Protein AF-A0A0Q5YPI6-F1 (afdb_monomer_lite)

Secondary structure (DSSP, 8-state):
-PPPPHHHHHHHHHHHHHTTS--TT-EEEE-TTSEEEEE-SS-EEEEESTTHHHHHHHHHHTTTT-TTGGG---PPP-

Radius of gyration: 13.71 Å; chains: 1; bounding box: 24×36×42 Å

Foldseek 3Di:
DDDAPVVVLVVQLVLCVVVVHHSPQWGWHQDPVQWIWIDHPQDIDIGHVPPVSVVVSVCVVVCVRPNVVVPDPDPPDD

Structure (mmCIF, N/CA/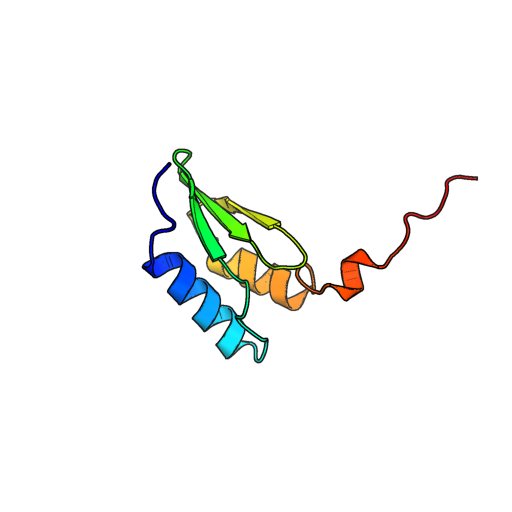C/O backbone):
data_AF-A0A0Q5YPI6-F1
#
_entry.id   AF-A0A0Q5YPI6-F1
#
loop_
_atom_site.group_PDB
_atom_site.id
_atom_site.type_symbol
_atom_site.label_atom_id
_atom_site.label_alt_id
_atom_site.label_comp_id
_atom_site.label_asym_id
_atom_site.label_entity_id
_atom_site.label_seq_id
_atom_site.pdbx_PDB_ins_code
_atom_site.Cartn_x
_atom_site.Cartn_y
_atom_site.Cartn_z
_atom_site.occupancy
_atom_site.B_iso_or_equiv
_atom_site.auth_seq_id
_atom_site.auth_comp_id
_atom_site.auth_asym_id
_atom_site.auth_atom_id
_atom_site.pdbx_PDB_model_num
ATOM 1 N N . MET A 1 1 ? 0.062 11.654 17.867 1.00 46.81 1 MET A N 1
ATOM 2 C CA . MET A 1 1 ? 0.164 10.935 16.578 1.00 46.81 1 MET A CA 1
ATOM 3 C C . MET A 1 1 ? 0.601 9.521 16.910 1.00 46.81 1 MET A C 1
ATOM 5 O O . MET A 1 1 ? 1.626 9.388 17.560 1.00 46.81 1 MET A O 1
ATOM 9 N N . ARG A 1 2 ? -0.205 8.495 16.611 1.00 47.38 2 ARG A N 1
ATOM 10 C CA . ARG A 1 2 ? 0.191 7.102 16.860 1.00 47.38 2 ARG A CA 1
ATOM 11 C C . ARG A 1 2 ? 1.234 6.748 15.802 1.00 47.38 2 ARG A C 1
ATOM 13 O O . ARG A 1 2 ? 0.986 6.990 14.622 1.00 47.38 2 ARG A O 1
ATOM 20 N N . GLU A 1 3 ? 2.404 6.289 16.230 1.00 55.00 3 GLU A N 1
ATOM 21 C CA . GLU A 1 3 ? 3.431 5.763 15.329 1.00 55.00 3 GLU A CA 1
ATOM 22 C C . GLU A 1 3 ? 2.792 4.731 14.384 1.00 55.00 3 GLU A C 1
ATOM 24 O O . GLU A 1 3 ? 1.841 4.058 14.804 1.00 55.00 3 GLU A O 1
ATOM 29 N N . PRO A 1 4 ? 3.234 4.629 13.113 1.00 52.09 4 PRO A N 1
ATOM 30 C CA . PRO A 1 4 ? 2.717 3.612 12.207 1.00 52.09 4 PRO A CA 1
ATOM 31 C C . PRO A 1 4 ? 2.847 2.273 12.920 1.00 52.09 4 PRO A C 1
ATOM 33 O O . PRO A 1 4 ? 3.956 1.872 13.273 1.00 52.09 4 PRO A O 1
ATOM 36 N N . ALA A 1 5 ? 1.716 1.625 13.201 1.00 57.84 5 ALA A N 1
ATOM 37 C CA . ALA A 1 5 ? 1.749 0.330 13.844 1.00 57.84 5 ALA A CA 1
ATOM 38 C C . ALA A 1 5 ? 2.643 -0.565 12.966 1.00 57.84 5 ALA A C 1
ATOM 40 O O . ALA A 1 5 ? 2.426 -0.654 11.750 1.00 57.84 5 ALA A O 1
ATOM 41 N N . PRO A 1 6 ? 3.721 -1.140 13.530 1.00 69.06 6 PRO A N 1
ATOM 42 C CA . PRO A 1 6 ? 4.764 -1.785 12.736 1.00 69.06 6 PRO A CA 1
ATOM 43 C C . PRO A 1 6 ? 4.208 -2.923 11.870 1.00 69.06 6 PRO A C 1
ATOM 45 O O . PRO A 1 6 ? 4.775 -3.234 10.825 1.00 69.06 6 PRO A O 1
ATOM 48 N N . GLN A 1 7 ? 3.054 -3.473 12.255 1.00 84.94 7 GLN A N 1
ATOM 49 C CA . GLN A 1 7 ? 2.361 -4.566 11.586 1.00 84.94 7 GLN A CA 1
ATOM 50 C C . GLN A 1 7 ? 1.807 -4.163 10.210 1.00 84.94 7 GLN A C 1
ATOM 52 O O . GLN A 1 7 ? 2.080 -4.854 9.232 1.00 84.94 7 GLN A O 1
ATOM 57 N N . GLU A 1 8 ? 1.099 -3.037 10.074 1.00 88.75 8 GLU A N 1
ATOM 58 C CA . GLU A 1 8 ? 0.533 -2.614 8.784 1.00 88.75 8 GLU A CA 1
ATOM 59 C C . GLU A 1 8 ? 1.619 -2.208 7.790 1.00 88.75 8 GLU A C 1
ATOM 61 O O . GLU A 1 8 ? 1.523 -2.523 6.604 1.00 88.75 8 GLU A O 1
ATOM 66 N N . THR A 1 9 ? 2.679 -1.543 8.264 1.00 91.19 9 THR A N 1
ATOM 67 C CA . THR A 1 9 ? 3.835 -1.234 7.410 1.00 91.19 9 THR A CA 1
ATOM 68 C C . THR A 1 9 ? 4.557 -2.513 6.983 1.00 91.19 9 THR A C 1
ATOM 70 O O . THR A 1 9 ? 4.950 -2.629 5.822 1.00 91.19 9 THR A O 1
ATOM 73 N N . GLN A 1 10 ? 4.709 -3.494 7.876 1.00 91.56 10 GLN A N 1
ATOM 74 C CA . GLN A 1 10 ? 5.309 -4.783 7.535 1.00 91.56 10 GLN A CA 1
ATOM 75 C C . GLN A 1 10 ? 4.459 -5.551 6.515 1.00 91.56 10 GLN A C 1
ATOM 77 O O . GLN A 1 10 ? 4.999 -6.007 5.508 1.00 91.56 10 GLN A O 1
ATOM 82 N N . LEU A 1 11 ? 3.140 -5.621 6.718 1.00 91.44 11 LEU A N 1
ATOM 83 C CA . LEU A 1 11 ? 2.201 -6.237 5.778 1.00 91.44 11 LEU A CA 1
ATOM 84 C C . LEU A 1 11 ? 2.257 -5.555 4.409 1.00 91.44 11 LEU A C 1
ATOM 86 O O . LEU A 1 11 ? 2.376 -6.229 3.390 1.00 91.44 11 LEU A O 1
ATOM 90 N N . LEU A 1 12 ? 2.228 -4.219 4.375 1.00 93.56 12 LEU A N 1
ATOM 91 C CA . LEU A 1 12 ? 2.361 -3.443 3.143 1.00 93.56 12 LEU A CA 1
ATOM 92 C C . LEU A 1 12 ? 3.640 -3.821 2.386 1.00 93.56 12 LEU A C 1
ATOM 94 O O . LEU A 1 12 ? 3.590 -4.107 1.192 1.00 93.56 12 LEU A O 1
ATOM 98 N N . ARG A 1 13 ? 4.783 -3.852 3.076 1.00 93.31 13 ARG A N 1
ATOM 99 C CA . ARG A 1 13 ? 6.075 -4.200 2.468 1.00 93.31 13 ARG A CA 1
ATOM 100 C C . ARG A 1 13 ? 6.106 -5.640 1.961 1.00 93.31 13 ARG A C 1
ATOM 102 O O . ARG A 1 13 ? 6.653 -5.885 0.890 1.00 93.31 13 ARG A O 1
ATOM 109 N N . GLN A 1 14 ? 5.494 -6.579 2.680 1.00 93.94 14 GLN A N 1
ATOM 110 C CA . GLN A 1 14 ? 5.352 -7.958 2.210 1.00 93.94 14 GLN A CA 1
ATOM 111 C C . GLN A 1 14 ? 4.490 -8.039 0.949 1.00 93.94 14 GLN A C 1
ATOM 113 O O . GLN A 1 14 ? 4.890 -8.697 -0.006 1.00 93.94 14 GLN A O 1
ATOM 118 N N . LEU A 1 15 ? 3.360 -7.327 0.904 1.00 93.25 15 LEU A N 1
ATOM 119 C CA . LEU A 1 15 ? 2.507 -7.271 -0.285 1.00 93.25 15 LEU A CA 1
ATOM 120 C C . LEU A 1 15 ? 3.270 -6.719 -1.491 1.00 93.25 15 LEU A C 1
ATOM 122 O O . LEU A 1 15 ? 3.209 -7.313 -2.560 1.00 93.25 15 LEU A O 1
ATOM 126 N N . VAL A 1 16 ? 4.023 -5.630 -1.322 1.00 93.00 16 VAL A N 1
ATOM 127 C CA . VAL A 1 16 ? 4.846 -5.053 -2.400 1.00 93.00 16 VAL A CA 1
ATOM 128 C C . VAL A 1 16 ? 5.908 -6.044 -2.886 1.00 93.00 16 VAL A C 1
ATOM 130 O O . VAL A 1 16 ? 6.047 -6.248 -4.092 1.00 93.00 16 VAL A O 1
ATOM 133 N N . SER A 1 17 ? 6.596 -6.708 -1.954 1.00 93.19 17 SER A N 1
ATOM 134 C CA . SER A 1 17 ? 7.635 -7.697 -2.260 1.00 93.19 17 SER A CA 1
ATOM 135 C C . SER A 1 17 ? 7.088 -8.909 -3.026 1.00 93.19 17 SER A C 1
ATOM 137 O O . SER A 1 17 ? 7.667 -9.321 -4.029 1.00 93.19 17 SER A O 1
ATOM 139 N N . VAL A 1 18 ? 5.918 -9.433 -2.635 1.00 93.88 18 VAL A N 1
ATOM 140 C CA . VAL A 1 18 ? 5.249 -10.551 -3.335 1.00 93.88 18 VAL A CA 1
ATOM 141 C C . VAL A 1 18 ? 4.855 -10.179 -4.768 1.00 93.88 18 VAL A C 1
ATOM 143 O O . VAL A 1 18 ? 4.821 -11.045 -5.637 1.00 93.88 18 VAL A O 1
ATOM 146 N N . GLN A 1 19 ? 4.606 -8.898 -5.045 1.00 89.06 19 GLN A N 1
ATOM 147 C CA . GLN A 1 19 ? 4.348 -8.401 -6.401 1.00 89.06 19 GLN A CA 1
ATOM 148 C C . GLN A 1 19 ? 5.631 -8.152 -7.217 1.00 89.06 19 GLN A C 1
ATOM 150 O O . GLN A 1 19 ? 5.555 -7.615 -8.321 1.00 89.06 19 GLN A O 1
ATOM 155 N N . GLY A 1 20 ? 6.810 -8.504 -6.689 1.00 89.00 20 GLY A N 1
ATOM 156 C CA . GLY A 1 20 ? 8.100 -8.326 -7.362 1.00 89.00 20 GLY A CA 1
ATOM 157 C C . GLY A 1 20 ? 8.564 -6.869 -7.453 1.00 89.00 20 GLY A C 1
ATOM 158 O O . GLY A 1 20 ? 9.391 -6.542 -8.302 1.00 89.00 20 GLY A O 1
ATOM 159 N N . ARG A 1 21 ? 8.019 -5.978 -6.616 1.00 87.56 21 ARG A N 1
ATOM 160 C CA . ARG A 1 21 ? 8.385 -4.555 -6.556 1.00 87.56 21 ARG A CA 1
ATOM 161 C C . ARG A 1 21 ? 9.253 -4.277 -5.330 1.00 87.56 21 ARG A C 1
ATOM 163 O O . ARG A 1 21 ? 9.199 -5.011 -4.345 1.00 87.56 21 ARG A O 1
ATOM 170 N N . ASP A 1 22 ? 10.028 -3.196 -5.378 1.00 88.56 22 ASP A N 1
ATOM 171 C CA . ASP A 1 22 ? 10.839 -2.771 -4.236 1.00 88.56 22 ASP A CA 1
ATOM 172 C C . ASP A 1 22 ? 9.942 -2.231 -3.101 1.00 88.56 22 ASP A C 1
ATOM 174 O O . ASP A 1 22 ? 9.188 -1.279 -3.320 1.00 88.56 22 ASP A O 1
ATOM 178 N N . PRO A 1 23 ? 9.991 -2.814 -1.888 1.00 90.38 23 PRO A N 1
ATOM 179 C CA . PRO A 1 23 ? 9.221 -2.333 -0.742 1.00 90.38 23 PRO A CA 1
ATOM 180 C C . PRO A 1 23 ? 9.853 -1.108 -0.059 1.00 90.38 23 PRO A C 1
ATOM 182 O O . PRO A 1 23 ? 9.294 -0.591 0.917 1.00 90.38 23 PRO A O 1
ATOM 185 N N . GLY A 1 24 ? 11.018 -0.648 -0.522 1.00 88.81 24 GLY A N 1
ATOM 186 C CA . GLY A 1 24 ? 11.717 0.513 0.005 1.00 88.81 24 GLY A CA 1
ATOM 187 C C . GLY A 1 24 ? 10.852 1.771 -0.046 1.00 88.81 24 GLY A C 1
ATOM 188 O O . GLY A 1 24 ? 10.200 2.090 -1.036 1.00 88.81 24 GLY A O 1
ATOM 189 N N . GLY A 1 25 ? 10.796 2.490 1.077 1.00 86.94 25 GLY A N 1
ATOM 190 C CA . GLY A 1 25 ? 10.024 3.731 1.188 1.00 86.94 25 GLY A CA 1
ATOM 191 C C . GLY A 1 25 ? 8.503 3.560 1.277 1.00 86.94 25 GLY A C 1
ATOM 192 O O . GLY A 1 25 ? 7.800 4.559 1.426 1.00 86.94 25 GLY A O 1
ATOM 193 N N . PHE A 1 26 ? 7.984 2.327 1.257 1.00 91.62 26 PHE A N 1
ATOM 194 C CA . PHE A 1 26 ? 6.582 2.066 1.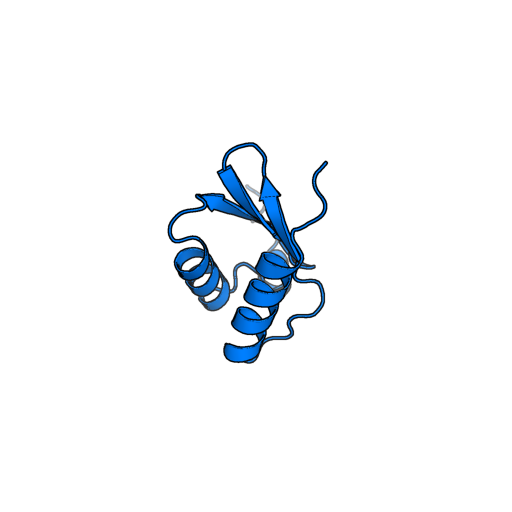569 1.00 91.62 26 PHE A CA 1
ATOM 195 C C . PHE A 1 26 ? 6.336 2.091 3.088 1.00 91.62 26 PHE A C 1
ATOM 197 O O . PHE A 1 26 ? 7.079 1.496 3.884 1.00 91.62 26 PHE A O 1
ATOM 204 N N . SER A 1 27 ? 5.273 2.791 3.485 1.00 93.31 27 SER A N 1
ATOM 205 C CA . SER A 1 27 ? 4.828 2.974 4.868 1.00 93.31 27 SER A CA 1
ATOM 206 C C . SER A 1 27 ? 3.302 2.990 4.941 1.00 93.31 27 SER A C 1
ATOM 208 O O . SER A 1 27 ? 2.650 3.614 4.105 1.00 93.31 27 SER A O 1
ATOM 210 N N . ALA A 1 28 ? 2.734 2.330 5.951 1.00 93.00 28 ALA A N 1
ATOM 211 C CA . ALA A 1 28 ? 1.308 2.385 6.253 1.00 93.00 28 ALA A CA 1
ATOM 212 C C . ALA A 1 28 ? 1.067 2.870 7.685 1.00 93.00 28 ALA A C 1
ATOM 214 O O . ALA A 1 28 ? 1.807 2.510 8.600 1.00 93.00 28 ALA A O 1
ATOM 215 N N . ALA A 1 29 ? 0.008 3.651 7.885 1.00 91.56 29 ALA A N 1
ATOM 216 C CA . ALA A 1 29 ? -0.432 4.075 9.210 1.00 91.56 29 ALA A CA 1
ATOM 217 C C . ALA A 1 29 ? -1.959 4.084 9.313 1.00 91.56 29 ALA A C 1
ATOM 219 O O . ALA A 1 29 ? -2.634 4.679 8.464 1.00 91.56 29 ALA A O 1
ATOM 220 N N . LEU A 1 30 ? -2.482 3.481 10.384 1.00 89.62 30 LEU A N 1
ATOM 221 C CA . LEU A 1 30 ? -3.878 3.600 10.784 1.00 89.62 30 LEU A CA 1
ATOM 222 C C . LEU A 1 30 ? -4.140 4.993 11.365 1.00 89.62 30 LEU A C 1
ATOM 224 O O . LEU A 1 30 ? -3.517 5.419 12.339 1.00 89.62 30 LEU A O 1
ATOM 228 N N . LEU A 1 31 ? -5.078 5.708 10.757 1.00 90.19 31 LEU A N 1
ATOM 229 C CA . LEU A 1 31 ? -5.507 7.026 11.193 1.00 90.19 31 LEU A CA 1
ATOM 230 C C . LEU A 1 31 ? -6.583 6.917 12.287 1.00 90.19 31 LEU A C 1
ATOM 232 O O . LEU A 1 31 ? -7.350 5.952 12.293 1.00 90.19 31 LEU A O 1
ATOM 236 N N . PRO A 1 32 ? -6.723 7.934 13.163 1.00 86.38 32 PRO A N 1
ATOM 237 C CA . PRO A 1 32 ? -7.773 7.969 14.189 1.00 86.38 32 PRO A CA 1
ATOM 238 C C . PRO A 1 32 ? -9.199 7.866 13.630 1.00 86.38 32 PRO A C 1
ATOM 240 O O . PRO A 1 32 ? -10.108 7.457 14.340 1.00 86.38 32 PRO A O 1
ATOM 243 N N . SER A 1 33 ? -9.389 8.214 12.355 1.00 86.38 33 SER A N 1
ATOM 244 C CA . SER A 1 33 ? -10.659 8.100 11.635 1.00 86.38 33 SER A CA 1
ATOM 245 C C . SER A 1 33 ? -11.042 6.665 11.247 1.00 86.38 33 SER A C 1
ATOM 247 O O . SER A 1 33 ? -12.098 6.470 10.654 1.00 86.38 33 SER A O 1
ATOM 249 N N . GLY A 1 34 ? -10.195 5.663 11.512 1.00 87.25 34 GLY A N 1
ATOM 250 C CA . GLY A 1 34 ? -10.433 4.279 11.081 1.00 87.25 34 GLY A CA 1
ATOM 251 C C . GLY A 1 34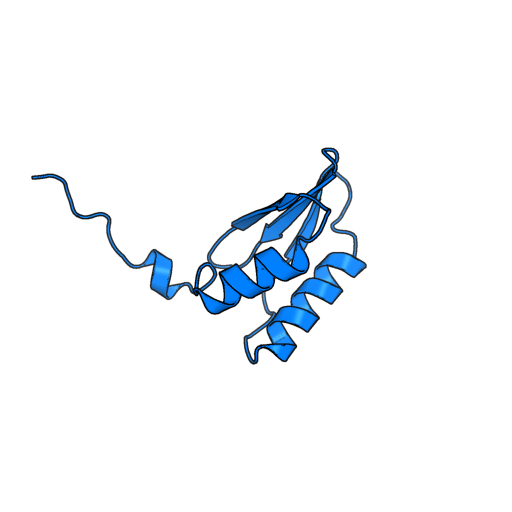 ? -10.110 4.032 9.603 1.00 87.25 34 GLY A C 1
ATOM 252 O O . GLY A 1 34 ? -10.665 3.132 8.981 1.00 87.25 34 GLY A O 1
ATOM 253 N N . SER A 1 35 ? -9.230 4.846 9.016 1.00 91.44 35 SER A N 1
ATOM 254 C CA . SER A 1 35 ? -8.719 4.678 7.648 1.00 91.44 35 SER A CA 1
ATOM 255 C C . SER A 1 35 ? -7.231 4.336 7.660 1.00 91.44 35 SER A C 1
ATOM 257 O O . SER A 1 35 ? -6.497 4.793 8.532 1.00 91.44 35 SER A O 1
ATOM 259 N N . ILE A 1 36 ? -6.763 3.578 6.673 1.00 94.12 36 ILE A N 1
ATOM 260 C CA . ILE A 1 36 ? -5.342 3.300 6.453 1.00 94.12 36 ILE A CA 1
ATOM 261 C C . ILE A 1 36 ? -4.793 4.328 5.465 1.00 94.12 36 ILE A C 1
ATOM 263 O O . ILE A 1 36 ? -5.295 4.475 4.352 1.00 94.12 36 ILE A O 1
ATOM 267 N N . SER A 1 37 ? -3.728 5.017 5.860 1.00 94.38 37 SER A N 1
ATOM 268 C CA . SER A 1 37 ? -2.897 5.797 4.945 1.00 94.38 37 SER A CA 1
ATOM 269 C C . SER A 1 37 ? -1.737 4.937 4.458 1.00 94.38 37 SER A C 1
ATOM 271 O O . SER A 1 37 ? -1.047 4.327 5.270 1.00 94.38 37 SER A O 1
ATOM 273 N N . VAL A 1 38 ? -1.521 4.891 3.146 1.00 94.19 38 VAL A N 1
ATOM 274 C CA . VAL A 1 38 ? -0.374 4.245 2.501 1.00 94.19 38 VAL A CA 1
ATOM 275 C C . VAL A 1 38 ? 0.458 5.324 1.829 1.00 94.19 38 VAL A C 1
ATOM 277 O O . VAL A 1 38 ? -0.060 6.127 1.053 1.00 94.19 38 VAL A O 1
ATOM 280 N N . ARG A 1 39 ? 1.756 5.334 2.109 1.00 92.62 39 ARG A N 1
ATOM 281 C CA . ARG A 1 39 ? 2.740 6.213 1.485 1.00 92.62 39 ARG A CA 1
ATOM 282 C C . ARG A 1 39 ? 3.801 5.386 0.785 1.00 92.62 39 ARG A C 1
ATOM 284 O O . ARG A 1 39 ? 4.222 4.350 1.290 1.00 92.62 39 ARG A O 1
ATOM 291 N N . SER A 1 40 ? 4.220 5.888 -0.360 1.00 90.62 40 SER A N 1
ATOM 292 C CA . SER A 1 40 ? 5.382 5.455 -1.127 1.00 90.62 40 SER A CA 1
ATOM 293 C C . SER A 1 40 ? 6.254 6.688 -1.407 1.00 90.62 40 SER A C 1
ATOM 295 O O . SER A 1 40 ? 5.791 7.811 -1.182 1.00 90.62 40 SER A O 1
ATOM 297 N N . PRO A 1 41 ? 7.474 6.524 -1.941 1.00 86.25 41 PRO A N 1
ATOM 298 C CA . PRO A 1 41 ? 8.298 7.660 -2.357 1.00 86.25 41 PRO A CA 1
ATOM 299 C C . PRO A 1 41 ? 7.647 8.546 -3.428 1.00 86.25 41 PRO A C 1
ATOM 301 O O . PRO A 1 41 ? 7.931 9.737 -3.490 1.00 86.25 41 PRO A O 1
ATOM 304 N N . ALA A 1 42 ? 6.789 7.968 -4.273 1.00 86.50 42 ALA A N 1
ATOM 305 C CA . ALA A 1 42 ? 6.157 8.662 -5.391 1.00 86.50 42 ALA A CA 1
ATOM 306 C C . ALA A 1 42 ? 4.795 9.264 -5.009 1.00 86.50 42 ALA A C 1
ATOM 308 O O . ALA A 1 42 ? 4.506 10.416 -5.311 1.00 86.50 42 ALA A O 1
ATOM 309 N N . ALA A 1 43 ? 3.948 8.487 -4.336 1.00 88.31 43 ALA A N 1
ATOM 310 C CA . ALA A 1 43 ? 2.553 8.840 -4.094 1.00 88.31 43 ALA A CA 1
ATOM 311 C C . ALA A 1 43 ? 2.050 8.403 -2.712 1.00 88.31 43 ALA A C 1
ATOM 313 O O . ALA A 1 43 ? 2.629 7.535 -2.049 1.00 88.31 43 ALA A O 1
ATOM 314 N N . ALA A 1 44 ? 0.911 8.968 -2.312 1.00 91.94 44 ALA A N 1
ATOM 315 C CA . ALA A 1 44 ? 0.160 8.576 -1.128 1.00 91.94 44 ALA A CA 1
ATOM 316 C C . ALA A 1 44 ? -1.298 8.251 -1.492 1.00 91.94 44 ALA A C 1
ATOM 318 O O . ALA A 1 44 ? -1.855 8.808 -2.440 1.00 91.94 44 ALA A O 1
ATOM 319 N N . ALA A 1 45 ? -1.912 7.345 -0.736 1.00 93.00 45 ALA A N 1
ATOM 320 C CA . ALA A 1 45 ? -3.312 6.964 -0.877 1.00 93.00 45 ALA A CA 1
ATOM 321 C C . ALA A 1 45 ? -3.942 6.694 0.493 1.00 93.00 45 ALA A C 1
ATOM 323 O O . ALA A 1 45 ? -3.265 6.272 1.432 1.00 93.00 45 ALA A O 1
ATOM 324 N N . PHE A 1 46 ? -5.252 6.905 0.590 1.00 94.31 46 PHE A N 1
ATOM 325 C CA . PHE A 1 46 ? -6.035 6.645 1.793 1.00 94.31 46 PHE A CA 1
ATOM 326 C C . PHE A 1 46 ? -7.135 5.640 1.470 1.00 94.31 46 PHE A C 1
ATOM 328 O O . PHE A 1 46 ? -7.814 5.757 0.450 1.00 94.31 46 PHE A O 1
ATOM 335 N N . TYR A 1 47 ? -7.311 4.660 2.347 1.00 93.69 47 TYR A N 1
ATOM 336 C CA . TYR A 1 47 ? -8.286 3.590 2.190 1.00 93.69 47 TYR A CA 1
ATOM 337 C C . TYR A 1 47 ? -9.117 3.441 3.468 1.00 93.69 47 TYR A C 1
ATOM 339 O O . TYR A 1 47 ? -8.581 3.630 4.562 1.00 93.69 47 TYR A O 1
ATOM 347 N N . PRO A 1 48 ? -10.396 3.046 3.369 1.00 92.81 48 PRO A N 1
ATOM 348 C CA . PRO A 1 48 ? -11.126 2.512 4.517 1.00 92.81 48 PRO A CA 1
ATOM 349 C C . PRO A 1 48 ? -10.372 1.316 5.107 1.00 92.81 48 PRO A C 1
ATOM 351 O O . PRO A 1 48 ? -9.765 0.571 4.346 1.00 92.81 48 PRO A O 1
ATOM 354 N N . LEU A 1 49 ? -10.415 1.111 6.428 1.00 90.38 49 LEU A N 1
ATOM 355 C CA . LEU A 1 49 ? -9.754 -0.038 7.064 1.00 90.38 49 LEU A CA 1
ATOM 356 C C . LEU A 1 49 ? -10.261 -1.384 6.521 1.00 90.38 49 LEU A C 1
ATOM 358 O O . LEU A 1 49 ? -9.491 -2.334 6.419 1.00 90.38 49 LEU A O 1
ATOM 362 N N . ASP A 1 50 ? -11.530 -1.469 6.132 1.00 92.12 50 ASP A N 1
ATOM 363 C CA . ASP A 1 50 ? -12.073 -2.678 5.522 1.00 92.12 50 ASP A CA 1
ATOM 364 C C . ASP A 1 50 ? -11.620 -2.834 4.057 1.00 92.12 50 ASP A C 1
ATOM 366 O O . ASP A 1 50 ? -11.771 -1.932 3.225 1.00 92.12 50 ASP A O 1
ATOM 370 N N . GLY A 1 51 ? -11.024 -3.987 3.740 1.00 90.31 51 GLY A N 1
ATOM 371 C CA . GLY A 1 51 ? -10.617 -4.343 2.376 1.00 90.31 51 GLY A CA 1
ATOM 372 C C . GLY A 1 51 ? -9.491 -3.490 1.770 1.00 90.31 51 GLY A C 1
ATOM 373 O O . GLY A 1 51 ? -9.291 -3.525 0.551 1.00 90.31 51 GLY A O 1
ATOM 374 N N . TRP A 1 52 ? -8.744 -2.722 2.575 1.00 93.44 52 TRP A N 1
ATOM 375 C CA . TRP A 1 52 ? -7.703 -1.815 2.071 1.00 93.44 52 TRP A CA 1
ATOM 376 C C . TRP A 1 52 ? -6.602 -2.526 1.281 1.00 93.44 52 TRP A C 1
ATOM 378 O O . TRP A 1 52 ? -6.115 -1.982 0.294 1.00 93.44 52 TRP A O 1
ATOM 388 N N . THR A 1 53 ? -6.234 -3.747 1.674 1.00 93.69 53 THR A N 1
ATOM 389 C CA . THR A 1 53 ? -5.175 -4.536 1.027 1.00 93.69 53 THR A CA 1
ATOM 390 C C . THR A 1 53 ? -5.531 -4.884 -0.415 1.00 93.69 53 THR A C 1
ATOM 392 O O . THR A 1 53 ? -4.703 -4.706 -1.304 1.00 93.69 53 THR A O 1
ATOM 395 N N . HIS A 1 54 ? -6.777 -5.292 -0.680 1.00 94.00 54 HIS A N 1
ATOM 396 C CA . HIS A 1 54 ? -7.266 -5.554 -2.036 1.00 94.00 54 HIS A CA 1
ATOM 397 C C . HIS A 1 54 ? -7.182 -4.283 -2.890 1.00 94.00 54 HIS A C 1
ATOM 399 O O . HIS A 1 54 ? -6.632 -4.299 -3.993 1.00 94.00 54 HIS A O 1
ATOM 405 N N . 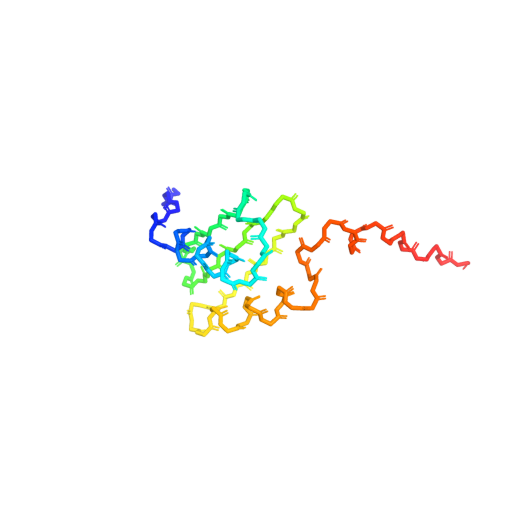ARG A 1 55 ? -7.703 -3.159 -2.375 1.00 94.75 55 ARG A N 1
ATOM 406 C CA . ARG A 1 55 ? -7.689 -1.870 -3.090 1.00 94.75 55 ARG A CA 1
ATOM 407 C C . ARG A 1 55 ? -6.262 -1.404 -3.374 1.00 94.75 55 ARG A C 1
ATOM 409 O O . ARG A 1 55 ? -5.973 -0.965 -4.484 1.00 94.75 55 ARG A O 1
ATOM 416 N N . PHE A 1 56 ? -5.375 -1.557 -2.395 1.00 94.19 56 PHE A N 1
ATOM 417 C CA . PHE A 1 56 ? -3.959 -1.254 -2.525 1.00 94.19 56 PHE A CA 1
ATOM 418 C C . PHE A 1 56 ? -3.297 -2.084 -3.629 1.00 94.19 56 PHE A C 1
ATOM 420 O O . PHE A 1 56 ? -2.678 -1.508 -4.519 1.00 94.19 56 PHE A O 1
ATOM 427 N N . VAL A 1 57 ? -3.459 -3.412 -3.615 1.00 93.56 57 VAL A N 1
ATOM 428 C CA . VAL A 1 57 ? -2.873 -4.301 -4.632 1.00 93.56 57 VAL A CA 1
ATOM 429 C C . VAL A 1 57 ? -3.383 -3.936 -6.026 1.00 93.56 57 VAL A C 1
ATOM 431 O O . VAL A 1 57 ? -2.597 -3.843 -6.965 1.00 93.56 57 VAL A O 1
ATOM 434 N N . ARG A 1 58 ? -4.675 -3.614 -6.165 1.00 93.69 58 ARG A N 1
ATOM 435 C CA . ARG A 1 58 ? -5.233 -3.126 -7.433 1.00 93.69 58 ARG A CA 1
ATOM 436 C C . ARG A 1 58 ? -4.557 -1.836 -7.912 1.00 93.69 58 ARG A C 1
ATOM 438 O O . ARG A 1 58 ? -4.164 -1.767 -9.073 1.00 93.69 58 ARG A O 1
ATOM 445 N N . HIS A 1 59 ? -4.388 -0.838 -7.043 1.00 92.25 59 HIS A N 1
ATOM 446 C CA . HIS A 1 59 ? -3.666 0.396 -7.385 1.00 92.25 59 HIS A CA 1
ATOM 447 C C . HIS A 1 59 ? -2.196 0.139 -7.729 1.00 92.25 59 HIS A C 1
ATOM 449 O O . HIS A 1 59 ? -1.655 0.764 -8.642 1.00 92.25 59 HIS A O 1
ATOM 455 N N . LEU A 1 60 ? -1.557 -0.804 -7.038 1.00 90.94 60 LEU A N 1
ATOM 456 C CA . LEU A 1 60 ? -0.184 -1.208 -7.315 1.00 90.94 60 LEU A CA 1
ATOM 457 C C . LEU A 1 60 ? -0.054 -1.828 -8.715 1.00 90.94 60 LEU A C 1
ATOM 459 O O . LEU A 1 60 ? 0.858 -1.469 -9.455 1.00 90.94 60 LEU A O 1
ATOM 463 N N . HIS A 1 61 ? -0.992 -2.688 -9.122 1.00 90.81 61 HIS A N 1
ATOM 464 C CA . HIS A 1 61 ? -1.038 -3.237 -10.484 1.00 90.81 61 HIS A CA 1
ATOM 465 C C . HIS A 1 61 ? -1.329 -2.182 -11.554 1.00 90.81 61 HIS A C 1
ATOM 467 O O . HIS A 1 61 ? -0.821 -2.287 -12.665 1.00 90.81 61 HIS A O 1
ATOM 473 N N . GLN A 1 62 ? -2.116 -1.158 -11.225 1.00 89.69 62 GLN A N 1
ATOM 474 C CA . GLN A 1 62 ? -2.409 -0.037 -12.123 1.00 89.69 62 GLN A CA 1
ATOM 475 C C . GLN A 1 62 ? -1.250 0.963 -12.249 1.00 89.69 62 GLN A C 1
ATOM 477 O O . GLN A 1 62 ? -1.355 1.921 -13.008 1.00 89.69 62 GLN A O 1
ATOM 482 N N . GLY A 1 63 ? -0.159 0.765 -11.503 1.00 87.81 63 GLY A N 1
ATOM 483 C CA . GLY A 1 63 ? 0.998 1.655 -11.518 1.00 87.81 63 GLY A CA 1
ATOM 484 C C . GLY A 1 63 ? 0.764 2.995 -10.821 1.00 87.81 63 GLY A C 1
ATOM 485 O O . GLY A 1 63 ? 1.508 3.942 -11.050 1.00 87.81 63 GLY A O 1
ATOM 486 N N . TYR A 1 64 ? -0.231 3.094 -9.933 1.00 87.81 64 TYR A N 1
ATOM 487 C CA . TYR A 1 64 ? -0.520 4.326 -9.182 1.00 87.81 64 TYR A CA 1
ATOM 488 C C . TYR A 1 64 ? 0.688 4.819 -8.367 1.00 87.81 64 TYR A C 1
ATOM 490 O O . TYR A 1 64 ? 0.905 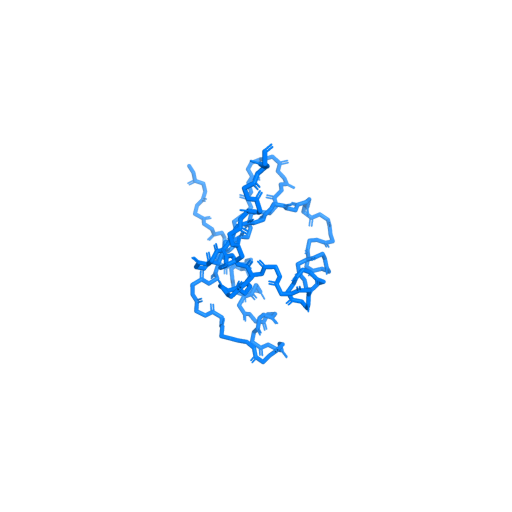6.016 -8.209 1.00 87.81 64 TYR A O 1
ATOM 498 N N . PHE A 1 65 ? 1.483 3.881 -7.845 1.00 88.06 65 PHE A N 1
ATOM 499 C CA . PHE A 1 65 ? 2.680 4.169 -7.054 1.00 88.06 65 PHE A CA 1
ATOM 500 C C . PHE A 1 65 ? 3.966 4.189 -7.894 1.00 88.06 65 PHE A C 1
ATOM 502 O O . PHE A 1 65 ? 5.054 4.274 -7.326 1.00 88.06 65 PHE A O 1
ATOM 509 N N . ASP A 1 66 ? 3.872 4.098 -9.226 1.00 84.62 66 ASP A N 1
ATOM 510 C CA . ASP A 1 66 ? 5.046 4.179 -10.087 1.00 84.62 66 ASP A CA 1
ATOM 511 C C . ASP A 1 66 ? 5.487 5.640 -10.258 1.00 84.62 66 ASP A C 1
ATOM 513 O O . ASP A 1 66 ? 4.709 6.472 -10.729 1.00 84.62 66 ASP A O 1
ATOM 517 N N . PRO A 1 67 ? 6.759 5.977 -9.978 1.00 72.81 67 PRO A N 1
ATOM 518 C CA . PRO A 1 67 ? 7.263 7.342 -10.142 1.00 72.81 67 PRO A CA 1
ATOM 519 C C . PRO A 1 67 ? 7.166 7.838 -11.592 1.00 72.81 67 PRO A C 1
ATOM 521 O O . PRO A 1 67 ? 7.074 9.037 -11.837 1.00 72.81 67 PRO A O 1
ATOM 524 N N . ARG A 1 68 ? 7.133 6.921 -12.569 1.00 69.38 68 ARG A N 1
ATOM 525 C CA . ARG A 1 68 ? 6.965 7.251 -13.992 1.00 69.38 68 ARG A CA 1
ATOM 526 C C . ARG A 1 68 ? 5.547 7.720 -14.331 1.00 69.38 68 ARG A C 1
ATOM 528 O O . ARG A 1 68 ? 5.396 8.461 -15.294 1.00 69.38 68 ARG A O 1
ATOM 535 N N . ALA A 1 69 ? 4.534 7.337 -13.549 1.00 61.38 69 ALA A N 1
ATOM 536 C CA . ALA A 1 69 ? 3.157 7.791 -13.753 1.00 61.38 69 ALA A CA 1
ATOM 537 C C . ALA A 1 69 ? 2.984 9.283 -13.408 1.00 61.38 69 ALA A C 1
ATOM 539 O O . ALA A 1 69 ? 2.182 9.972 -14.027 1.00 61.38 69 ALA A O 1
ATOM 540 N N . LEU A 1 70 ? 3.787 9.807 -12.476 1.00 57.53 70 LEU A N 1
ATOM 541 C CA . LEU A 1 70 ? 3.779 11.225 -12.087 1.00 57.53 70 LEU A CA 1
ATOM 542 C C . LEU A 1 70 ? 4.530 12.132 -13.069 1.00 57.53 70 LEU A C 1
ATOM 544 O O . LEU A 1 70 ? 4.418 13.352 -12.989 1.00 57.53 70 LEU A O 1
ATOM 548 N N . ALA A 1 71 ? 5.294 11.551 -13.996 1.00 56.19 71 ALA A N 1
ATOM 549 C CA . ALA A 1 71 ? 6.068 12.293 -14.984 1.00 56.19 71 ALA A CA 1
ATOM 550 C C . ALA A 1 71 ? 5.236 12.747 -16.195 1.00 56.19 71 ALA A C 1
ATOM 552 O O . ALA A 1 71 ? 5.805 13.305 -17.131 1.00 56.19 71 ALA A O 1
ATOM 553 N N . GLN A 1 72 ? 3.917 12.519 -16.215 1.00 49.56 72 GLN A N 1
ATOM 554 C CA . GLN A 1 72 ? 3.062 13.091 -17.249 1.00 49.56 72 GLN A CA 1
ATOM 555 C C . GLN A 1 72 ? 2.755 14.557 -16.902 1.00 49.56 72 GLN A C 1
ATOM 557 O O . GLN A 1 72 ? 2.011 14.810 -15.951 1.00 49.56 72 GLN A O 1
ATOM 562 N N . PRO A 1 73 ? 3.308 15.541 -17.641 1.00 48.84 73 PRO A N 1
ATOM 563 C CA . PRO A 1 73 ? 2.869 16.916 -17.502 1.00 48.84 73 PRO A CA 1
ATOM 564 C C . PRO A 1 73 ? 1.390 16.974 -17.882 1.00 48.84 73 PRO A C 1
ATOM 566 O O . PRO A 1 73 ? 0.981 16.460 -18.925 1.00 48.84 73 PRO A O 1
ATOM 569 N N . THR A 1 74 ? 0.587 1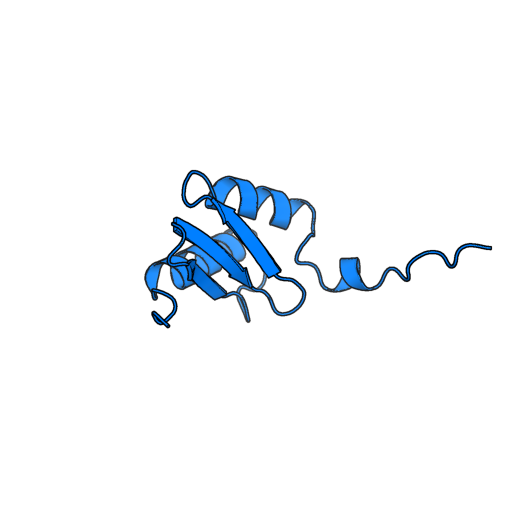7.597 -17.027 1.00 59.38 74 THR A N 1
ATOM 570 C CA . THR A 1 74 ? -0.758 18.057 -17.366 1.00 59.38 74 THR A CA 1
ATOM 571 C C . THR A 1 74 ? -0.724 18.696 -18.760 1.00 59.38 74 THR A C 1
ATOM 573 O O . THR A 1 74 ? 0.110 19.581 -18.983 1.00 59.38 74 THR A O 1
ATOM 576 N N . PRO A 1 75 ? -1.574 18.283 -19.722 1.00 53.81 75 PRO A N 1
ATOM 577 C CA . PRO A 1 75 ? -1.659 19.003 -20.982 1.00 53.81 75 PRO A CA 1
ATOM 578 C C . PRO A 1 75 ? -2.068 20.440 -20.651 1.00 53.81 75 PRO A C 1
ATOM 580 O O . PRO A 1 75 ? -3.113 20.668 -20.039 1.00 53.81 75 PRO A O 1
ATOM 583 N N . ARG A 1 76 ? -1.199 21.405 -20.981 1.00 58.31 76 ARG A N 1
ATOM 584 C CA . ARG A 1 76 ? -1.525 22.831 -20.887 1.00 58.31 76 ARG A CA 1
ATOM 585 C C . ARG A 1 76 ? -2.804 23.040 -21.692 1.00 58.31 76 ARG A C 1
ATOM 587 O O . ARG A 1 76 ? -2.824 22.743 -22.884 1.00 58.31 76 ARG A O 1
ATOM 594 N N . ALA A 1 77 ? -3.857 23.502 -21.021 1.00 57.72 77 ALA A N 1
ATOM 595 C CA . ALA A 1 77 ? -5.043 23.998 -21.695 1.00 57.72 77 ALA A CA 1
ATOM 596 C C . ALA A 1 77 ? -4.614 25.154 -22.612 1.00 57.72 77 ALA A C 1
ATOM 598 O O . ALA A 1 77 ? -3.859 26.033 -22.184 1.00 57.72 77 ALA A O 1
ATOM 599 N N . ASN A 1 78 ? -5.019 25.038 -23.873 1.00 54.81 78 ASN A N 1
ATOM 600 C CA . ASN A 1 78 ? -4.773 25.979 -24.960 1.00 54.81 78 ASN A CA 1
ATOM 601 C C . ASN A 1 78 ? -5.590 27.260 -24.767 1.00 54.81 78 ASN A C 1
ATOM 603 O O . ASN A 1 78 ? -6.737 27.131 -24.278 1.00 54.81 78 ASN A O 1
#

pLDDT: mean 83.15, std 14.88, range [46.81, 94.75]

Sequence (78 aa):
MREPAPQETQLLRQLVSVQGRDPGGFSAALLPSGSISVRSPAAAAFYPLDGWTHRFVRHLHQGYFDPRALAQPTPRAN